Protein AF-A0A9X2FLL4-F1 (afdb_monomer_lite)

Organism: NCBI:txid2876789

Radius of gyration: 14.98 Å; chains: 1; bounding box: 26×28×38 Å

Structure (mmCIF, N/CA/C/O backbone):
data_AF-A0A9X2FLL4-F1
#
_entry.id   AF-A0A9X2FLL4-F1
#
loop_
_atom_site.group_PDB
_atom_site.id
_atom_site.type_symbol
_atom_site.label_atom_id
_atom_site.label_alt_id
_atom_site.label_comp_id
_atom_site.label_asym_id
_atom_site.label_entity_id
_atom_site.label_seq_id
_atom_site.pdbx_PDB_ins_code
_atom_site.Cartn_x
_atom_site.Cartn_y
_atom_site.Cartn_z
_atom_site.occupancy
_atom_site.B_iso_or_equiv
_atom_site.auth_seq_id
_atom_site.auth_comp_id
_atom_site.auth_asym_id
_atom_site.auth_atom_id
_atom_site.pdbx_PDB_model_num
ATOM 1 N N . MET A 1 1 ? -5.654 -16.881 17.089 1.00 50.31 1 MET A N 1
AT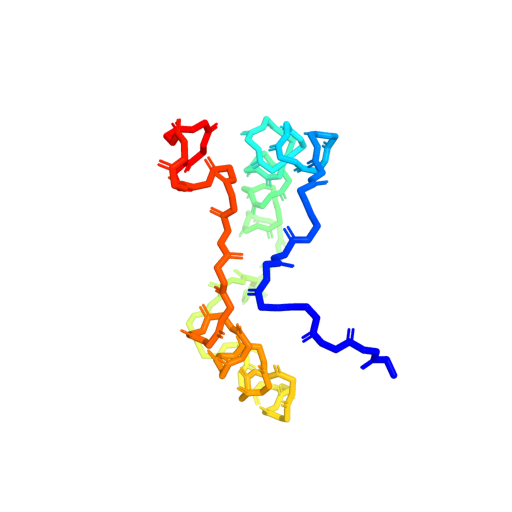OM 2 C CA . MET A 1 1 ? -4.993 -15.555 16.990 1.00 50.31 1 MET A CA 1
ATO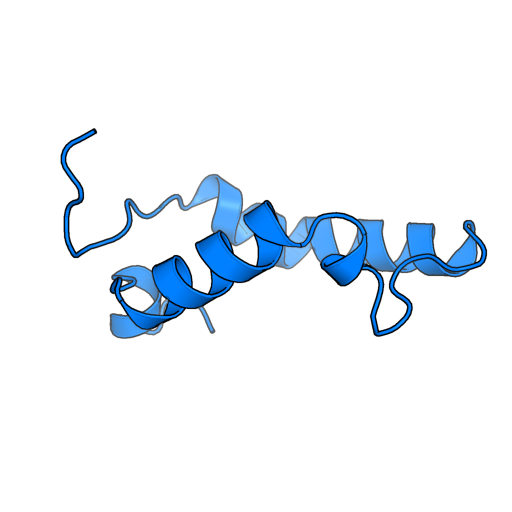M 3 C C . MET A 1 1 ? -5.998 -14.506 17.425 1.00 50.31 1 MET A C 1
ATOM 5 O O . MET A 1 1 ? -6.978 -14.322 16.711 1.00 50.31 1 MET A O 1
ATOM 9 N N . SER A 1 2 ? -5.809 -13.872 18.586 1.00 43.94 2 SER A N 1
ATOM 10 C CA . SER A 1 2 ? -6.671 -12.758 18.993 1.00 43.94 2 SER A CA 1
ATOM 11 C C . SER A 1 2 ? -6.552 -11.649 17.942 1.00 43.94 2 SER A C 1
ATOM 13 O O . SER A 1 2 ? -5.456 -11.222 17.572 1.00 43.94 2 SER A O 1
ATOM 15 N N . ARG A 1 3 ? -7.679 -11.264 17.341 1.00 61.69 3 ARG A N 1
ATOM 16 C CA . ARG A 1 3 ? -7.709 -10.209 16.326 1.00 61.69 3 ARG A CA 1
ATOM 17 C C . ARG A 1 3 ? -7.876 -8.883 17.051 1.00 61.69 3 ARG A C 1
ATOM 19 O O . ARG A 1 3 ? -9.000 -8.460 17.289 1.00 61.69 3 ARG A O 1
ATOM 26 N N . SER A 1 4 ? -6.769 -8.238 17.416 1.00 72.38 4 SER A N 1
ATOM 27 C CA . SER A 1 4 ? -6.839 -6.837 17.827 1.00 72.38 4 SER A CA 1
ATOM 28 C C . SER A 1 4 ? -7.369 -6.013 16.655 1.00 72.38 4 SER A C 1
ATOM 30 O O . SER A 1 4 ? -6.927 -6.171 15.515 1.00 72.38 4 SER A O 1
ATOM 32 N N . PHE A 1 5 ? -8.320 -5.126 16.934 1.00 83.94 5 PHE A N 1
ATOM 33 C CA . PHE A 1 5 ? -8.883 -4.200 15.947 1.00 83.94 5 PHE A CA 1
ATOM 34 C C . PHE A 1 5 ? -7.799 -3.337 15.274 1.00 83.94 5 PHE A C 1
ATOM 36 O O . PHE A 1 5 ? -7.898 -2.957 14.107 1.00 83.94 5 PHE A O 1
ATOM 43 N N . ILE A 1 6 ? -6.716 -3.093 16.011 1.00 87.94 6 ILE A N 1
ATOM 44 C CA . ILE A 1 6 ? -5.552 -2.321 15.603 1.00 87.94 6 ILE A CA 1
ATOM 45 C C . ILE A 1 6 ? -4.447 -3.241 15.072 1.00 87.94 6 ILE A C 1
ATOM 47 O O . ILE A 1 6 ? -4.049 -4.207 15.727 1.00 87.94 6 ILE A O 1
ATOM 51 N N . ARG A 1 7 ? -3.886 -2.902 13.908 1.00 88.06 7 ARG A N 1
ATOM 52 C CA . ARG A 1 7 ? -2.710 -3.578 13.342 1.00 88.06 7 ARG A CA 1
ATOM 53 C C . ARG A 1 7 ? -1.449 -3.193 14.102 1.00 88.06 7 ARG A C 1
ATOM 55 O O . ARG A 1 7 ? -1.191 -2.012 14.320 1.00 88.06 7 ARG A O 1
ATOM 62 N N . LYS A 1 8 ? -0.598 -4.181 14.389 1.00 87.06 8 LYS A N 1
ATOM 63 C CA . LYS A 1 8 ? 0.736 -3.937 14.948 1.00 87.06 8 LYS A CA 1
ATOM 64 C C . LYS A 1 8 ? 1.577 -3.106 13.964 1.00 87.06 8 LYS A C 1
ATOM 66 O O . LYS A 1 8 ? 1.878 -3.599 12.870 1.00 87.06 8 LYS A O 1
ATOM 71 N N . PRO A 1 9 ? 1.978 -1.875 14.323 1.00 88.69 9 PRO A N 1
ATOM 72 C CA . PRO A 1 9 ? 2.830 -1.071 13.466 1.00 88.69 9 PRO A CA 1
ATOM 73 C C . PRO A 1 9 ? 4.245 -1.659 13.409 1.00 88.69 9 PRO A C 1
ATOM 75 O O . PRO A 1 9 ? 4.733 -2.265 14.361 1.00 88.69 9 PRO A O 1
ATOM 78 N N . SER A 1 10 ? 4.928 -1.483 12.276 1.00 89.12 10 SER A N 1
ATOM 79 C CA . SER A 1 10 ? 6.328 -1.896 12.131 1.00 89.12 10 SER A CA 1
ATOM 80 C C . SER A 1 10 ? 7.115 -0.884 11.300 1.00 89.12 10 SER A C 1
ATOM 82 O O . SER A 1 10 ? 6.973 -0.836 10.073 1.00 89.12 10 SER A O 1
ATOM 84 N N . LEU A 1 11 ? 7.971 -0.103 11.964 1.00 88.19 11 LEU A N 1
ATOM 85 C CA . LEU A 1 11 ? 8.735 0.990 11.351 1.00 88.19 11 LEU A CA 1
ATOM 86 C C . LEU A 1 11 ? 9.699 0.488 10.269 1.00 88.19 11 LEU A C 1
ATOM 88 O O . LEU A 1 11 ? 9.691 0.999 9.151 1.00 88.19 11 LEU A O 1
ATOM 92 N N . LYS A 1 12 ? 10.431 -0.601 10.542 1.00 92.25 12 LYS A N 1
ATOM 93 C CA . LYS A 1 12 ? 11.353 -1.226 9.576 1.00 92.25 12 LYS A CA 1
ATOM 94 C C . LYS A 1 12 ? 10.668 -1.571 8.248 1.00 92.25 12 LYS A C 1
ATOM 96 O O . LYS A 1 12 ? 11.210 -1.290 7.180 1.00 92.25 12 LYS A O 1
ATOM 101 N N . LYS A 1 13 ? 9.462 -2.159 8.293 1.00 91.25 13 LYS A N 1
ATOM 102 C CA . LYS A 1 13 ? 8.712 -2.499 7.069 1.00 91.25 13 LYS A CA 1
ATOM 103 C C . LYS A 1 13 ? 8.182 -1.252 6.365 1.00 91.25 13 LYS A C 1
ATOM 105 O O . LYS A 1 13 ? 8.179 -1.228 5.138 1.00 91.25 13 LYS A O 1
ATOM 110 N N . SER A 1 14 ? 7.774 -0.231 7.121 1.00 88.81 14 SER A N 1
ATOM 111 C CA . SER A 1 14 ? 7.316 1.047 6.564 1.00 88.81 14 SER A CA 1
ATOM 112 C C . SER A 1 14 ? 8.427 1.732 5.758 1.00 88.81 14 SER A C 1
ATOM 114 O O . SER A 1 14 ? 8.251 2.026 4.575 1.00 88.81 14 SER A O 1
ATOM 116 N N . LEU A 1 15 ? 9.620 1.868 6.347 1.00 91.62 15 LEU A N 1
ATOM 117 C CA . LEU A 1 15 ? 10.786 2.456 5.680 1.00 91.62 15 LEU A CA 1
ATOM 118 C C . LEU A 1 15 ? 11.201 1.643 4.445 1.00 91.62 15 LEU A C 1
ATOM 120 O O . LEU A 1 15 ? 11.401 2.198 3.364 1.00 91.62 15 LEU A O 1
ATOM 124 N N . ALA A 1 16 ? 11.243 0.312 4.552 1.00 94.19 16 ALA A N 1
ATOM 125 C CA . ALA A 1 16 ? 11.554 -0.546 3.410 1.00 94.19 16 ALA A CA 1
ATOM 126 C C . ALA A 1 16 ? 10.528 -0.416 2.266 1.00 94.19 16 ALA A C 1
ATOM 128 O O . ALA A 1 16 ? 10.907 -0.470 1.093 1.00 94.19 16 ALA A O 1
ATOM 129 N N . ALA A 1 17 ? 9.242 -0.229 2.585 1.00 92.75 17 ALA A N 1
ATOM 130 C CA . ALA A 1 17 ? 8.190 -0.014 1.596 1.00 92.75 17 ALA A CA 1
ATOM 131 C C . ALA A 1 17 ? 8.318 1.341 0.881 1.00 92.75 17 ALA A C 1
ATOM 133 O O . ALA A 1 17 ? 7.976 1.418 -0.300 1.00 92.75 17 ALA A O 1
ATOM 134 N N . LYS A 1 18 ? 8.842 2.366 1.567 1.00 91.19 18 LYS A N 1
ATOM 135 C CA . LYS A 1 18 ? 9.064 3.710 1.015 1.00 91.19 18 LYS A CA 1
ATOM 136 C C . LYS A 1 18 ? 10.301 3.777 0.118 1.00 91.19 18 LYS A C 1
ATOM 138 O O . LYS A 1 18 ? 10.199 4.256 -1.004 1.00 91.19 18 LYS A O 1
ATOM 143 N N . TYR A 1 19 ? 11.441 3.257 0.577 1.00 92.94 19 TYR A N 1
ATOM 144 C CA . TYR A 1 19 ? 12.722 3.441 -0.121 1.00 92.94 19 TYR A CA 1
ATOM 145 C C . TYR A 1 19 ? 13.104 2.255 -1.019 1.00 92.94 19 TYR A C 1
ATOM 147 O O . TYR A 1 19 ? 13.442 2.427 -2.187 1.00 92.94 19 TYR A O 1
ATOM 155 N N . LYS A 1 20 ? 13.011 1.017 -0.514 1.00 96.00 20 LYS A N 1
ATOM 156 C CA . LYS A 1 20 ? 13.565 -0.172 -1.195 1.00 96.00 20 LYS A CA 1
ATOM 157 C C . LYS A 1 20 ? 12.580 -0.832 -2.160 1.00 96.00 20 LYS A C 1
ATOM 159 O O . LYS A 1 20 ? 12.958 -1.296 -3.237 1.00 96.00 20 LYS A O 1
ATOM 164 N N . ALA A 1 21 ? 11.312 -0.932 -1.769 1.00 95.50 21 ALA A N 1
ATOM 165 C CA . ALA A 1 21 ? 10.303 -1.655 -2.540 1.00 95.50 21 ALA A CA 1
ATOM 166 C C . ALA A 1 21 ? 10.002 -1.047 -3.927 1.00 95.50 21 ALA A C 1
ATOM 168 O O . ALA A 1 21 ? 9.854 -1.834 -4.867 1.00 95.50 21 ALA A O 1
ATOM 169 N N . PRO A 1 22 ? 9.919 0.289 -4.111 1.00 95.25 22 PRO A N 1
ATOM 170 C CA . PRO A 1 22 ? 9.638 0.878 -5.420 1.00 95.25 22 PRO A CA 1
ATOM 171 C C . PRO A 1 22 ? 10.731 0.558 -6.438 1.00 95.25 22 PRO A C 1
ATOM 173 O O . PRO A 1 22 ? 10.415 0.110 -7.539 1.00 95.25 22 PRO A O 1
ATOM 176 N N . TYR A 1 23 ? 12.000 0.685 -6.039 1.00 96.31 23 TYR A N 1
ATOM 177 C CA . TYR A 1 23 ? 13.149 0.358 -6.882 1.00 96.31 23 TYR A CA 1
ATOM 178 C C . TYR A 1 23 ? 13.108 -1.104 -7.349 1.00 96.31 23 TYR A C 1
ATOM 180 O O . TYR A 1 23 ? 13.098 -1.385 -8.546 1.00 96.31 23 TYR A O 1
ATOM 188 N N . LYS A 1 24 ? 12.919 -2.046 -6.413 1.00 96.31 24 LYS A N 1
ATOM 189 C CA . LYS A 1 24 ? 12.782 -3.474 -6.747 1.00 96.31 24 LYS A CA 1
ATOM 190 C C . LYS A 1 24 ? 11.604 -3.767 -7.679 1.00 96.31 24 LYS A C 1
ATOM 192 O O . LYS A 1 24 ? 11.710 -4.628 -8.545 1.00 96.31 24 LYS A O 1
ATOM 197 N N . ARG A 1 25 ? 10.465 -3.088 -7.501 1.00 96.06 25 ARG A N 1
ATOM 198 C CA . ARG A 1 25 ? 9.290 -3.269 -8.371 1.00 96.06 25 ARG A CA 1
ATOM 199 C C . ARG A 1 25 ? 9.537 -2.731 -9.777 1.00 96.06 25 ARG A C 1
ATOM 201 O O . ARG A 1 25 ? 9.061 -3.359 -10.714 1.00 96.06 25 ARG A O 1
ATOM 208 N N . ARG A 1 26 ? 10.254 -1.611 -9.923 1.00 95.56 26 ARG A N 1
ATOM 209 C CA . ARG A 1 26 ? 10.628 -1.050 -11.232 1.00 95.56 26 ARG A CA 1
ATOM 210 C C . ARG A 1 26 ? 11.510 -2.022 -12.010 1.00 95.56 26 ARG A C 1
ATOM 212 O O . ARG A 1 26 ? 11.145 -2.378 -13.121 1.00 95.56 26 ARG A O 1
ATOM 219 N N . LEU A 1 27 ? 12.563 -2.544 -11.378 1.00 96.56 27 LEU A N 1
ATOM 220 C CA . LEU A 1 27 ? 13.430 -3.553 -11.997 1.00 96.56 27 LEU A CA 1
ATOM 221 C C . LEU A 1 27 ? 12.647 -4.796 -12.437 1.00 96.56 27 LEU A C 1
ATOM 223 O O . LEU A 1 27 ? 12.752 -5.229 -13.576 1.00 96.56 27 LEU A O 1
ATOM 227 N N . LYS A 1 28 ? 11.784 -5.334 -11.567 1.00 96.00 28 LYS A N 1
ATOM 228 C CA . LYS A 1 28 ? 10.961 -6.504 -11.913 1.00 96.00 28 LYS A CA 1
ATOM 229 C C . LYS A 1 28 ? 9.988 -6.245 -13.060 1.00 96.00 28 LYS A C 1
ATOM 231 O O . LYS A 1 28 ? 9.768 -7.142 -13.859 1.00 96.00 28 LYS A O 1
ATOM 236 N N . LYS A 1 29 ? 9.407 -5.045 -13.141 1.00 94.81 29 LYS A N 1
ATOM 237 C CA . LYS A 1 29 ? 8.537 -4.661 -14.262 1.00 94.81 29 LYS A CA 1
ATOM 238 C C . LYS A 1 29 ? 9.299 -4.564 -15.586 1.00 94.81 29 LYS A C 1
ATOM 240 O O . LYS A 1 29 ? 8.701 -4.851 -16.611 1.00 94.81 29 LYS A O 1
ATOM 245 N N . ALA A 1 30 ? 10.567 -4.151 -15.553 1.00 94.81 30 ALA A N 1
ATOM 246 C CA . ALA A 1 30 ? 11.404 -4.045 -16.746 1.00 94.81 30 ALA A CA 1
ATOM 247 C C . ALA A 1 30 ? 11.891 -5.416 -17.244 1.00 94.81 30 ALA A C 1
ATOM 249 O O . ALA A 1 30 ? 11.954 -5.637 -18.444 1.00 94.81 30 ALA A O 1
ATOM 250 N N . LEU A 1 31 ? 12.209 -6.332 -16.323 1.00 96.38 31 LEU A N 1
ATOM 251 C CA . LEU A 1 31 ? 12.820 -7.623 -16.660 1.00 96.38 31 LEU A CA 1
ATOM 252 C C . LEU A 1 31 ? 11.812 -8.762 -16.868 1.00 96.38 31 LEU A C 1
ATOM 254 O O . LEU A 1 31 ? 12.069 -9.659 -17.661 1.00 96.38 31 LEU A O 1
ATOM 258 N N . ILE A 1 32 ? 10.695 -8.779 -16.130 1.00 93.88 32 ILE A N 1
ATOM 259 C CA . ILE A 1 32 ? 9.779 -9.928 -16.105 1.00 93.88 32 ILE A CA 1
ATOM 260 C C . ILE A 1 32 ? 8.505 -9.589 -16.888 1.00 93.88 32 ILE A C 1
ATOM 262 O O . ILE A 1 32 ? 7.690 -8.785 -16.406 1.00 93.88 32 ILE A O 1
ATOM 266 N N . PRO A 1 33 ? 8.268 -10.227 -18.050 1.00 92.38 33 PRO A N 1
ATOM 267 C CA . PRO A 1 33 ? 7.042 -10.015 -18.802 1.00 92.38 33 PRO A CA 1
ATOM 268 C C . PRO A 1 33 ? 5.833 -10.447 -17.961 1.00 92.38 33 PRO A C 1
ATOM 270 O O . PRO A 1 33 ? 5.819 -11.497 -17.325 1.00 92.38 33 PRO A O 1
ATOM 273 N N . GLY A 1 34 ? 4.806 -9.597 -17.906 1.00 89.00 34 GLY A N 1
ATOM 274 C CA . GLY A 1 34 ? 3.586 -9.873 -17.137 1.00 89.00 34 GLY A CA 1
ATOM 275 C C . GLY A 1 34 ? 3.627 -9.499 -15.648 1.00 89.00 34 GLY A C 1
ATOM 276 O O . GLY A 1 34 ? 2.577 -9.518 -14.996 1.00 89.00 34 GLY A O 1
ATOM 277 N N . TYR A 1 35 ? 4.773 -9.083 -15.096 1.00 92.00 35 TYR A N 1
ATOM 278 C CA . TYR A 1 35 ? 4.857 -8.684 -13.688 1.00 92.00 35 TYR A CA 1
ATOM 279 C C . TYR A 1 35 ? 4.042 -7.414 -13.393 1.00 92.00 35 TYR A C 1
ATOM 281 O O . TYR A 1 35 ? 4.217 -6.361 -14.006 1.00 92.00 35 TYR A O 1
ATOM 289 N N . GLY A 1 36 ? 3.159 -7.486 -12.394 1.00 90.12 36 GLY A N 1
ATOM 290 C CA . GLY A 1 36 ? 2.345 -6.346 -11.965 1.00 90.12 36 GLY A CA 1
ATOM 291 C C . GLY A 1 36 ? 1.183 -5.991 -12.899 1.00 90.12 36 GLY A C 1
ATOM 292 O O . GLY A 1 36 ? 0.619 -4.905 -12.747 1.00 90.12 36 GLY A O 1
ATOM 293 N N . LYS A 1 37 ? 0.802 -6.879 -13.831 1.00 92.19 37 LYS A N 1
ATOM 294 C CA . LYS A 1 37 ? -0.427 -6.731 -14.624 1.00 92.19 37 LYS A CA 1
ATOM 295 C C . LYS A 1 37 ? -1.669 -6.736 -13.723 1.00 92.19 37 LYS A C 1
ATOM 297 O O . LYS A 1 37 ? -1.720 -7.435 -12.702 1.00 92.19 37 LYS A O 1
ATOM 302 N N . LYS A 1 38 ? -2.680 -5.945 -14.099 1.00 89.00 38 LYS A N 1
ATOM 303 C CA . LYS A 1 38 ? -3.986 -5.915 -13.419 1.00 89.00 38 LYS A CA 1
ATOM 304 C C . LYS A 1 38 ? -4.597 -7.326 -13.447 1.00 89.00 38 LYS A C 1
ATOM 306 O O . LYS A 1 38 ? -4.413 -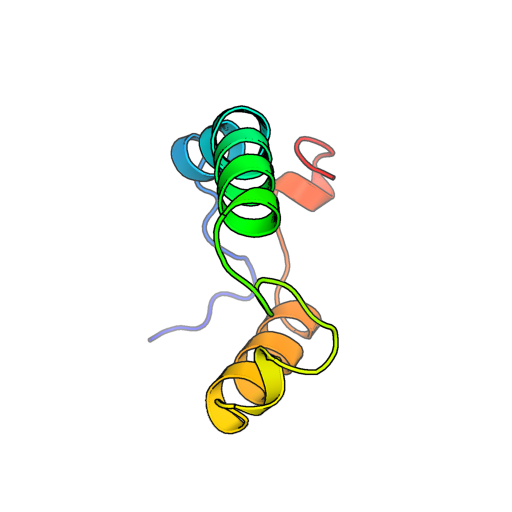8.055 -14.410 1.00 89.00 38 LYS A O 1
ATOM 311 N N . GLY A 1 39 ? -5.265 -7.733 -12.368 1.00 89.69 39 GLY A N 1
ATOM 312 C CA . GLY A 1 39 ? -5.897 -9.058 -12.262 1.00 89.69 39 GLY A CA 1
ATOM 313 C C . GLY A 1 39 ? -5.024 -10.179 -11.681 1.00 89.69 39 GLY A C 1
ATOM 314 O O . GLY A 1 39 ? -5.568 -11.128 -11.134 1.00 89.69 39 GLY A O 1
ATOM 315 N N . THR A 1 40 ? -3.694 -10.035 -11.645 1.00 90.75 40 THR A N 1
ATOM 316 C CA . THR A 1 40 ? -2.763 -11.062 -11.106 1.00 90.75 40 THR A CA 1
ATOM 317 C C . THR A 1 40 ? 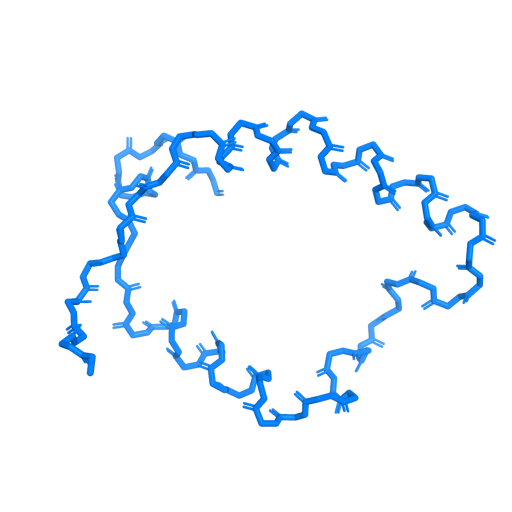-3.042 -11.498 -9.660 1.00 90.75 40 THR A C 1
ATOM 319 O O . THR A 1 40 ? -2.710 -12.612 -9.268 1.00 90.75 40 THR A O 1
ATOM 322 N N . GLY A 1 41 ? -3.696 -10.658 -8.852 1.00 87.81 41 GLY A N 1
ATOM 323 C CA . GLY A 1 41 ? -4.106 -11.015 -7.489 1.00 87.81 41 GLY A CA 1
ATOM 324 C C . GLY A 1 41 ? -5.189 -12.100 -7.411 1.00 87.81 41 GLY A C 1
ATOM 325 O O . GLY A 1 41 ? -5.331 -12.716 -6.356 1.00 87.81 41 GL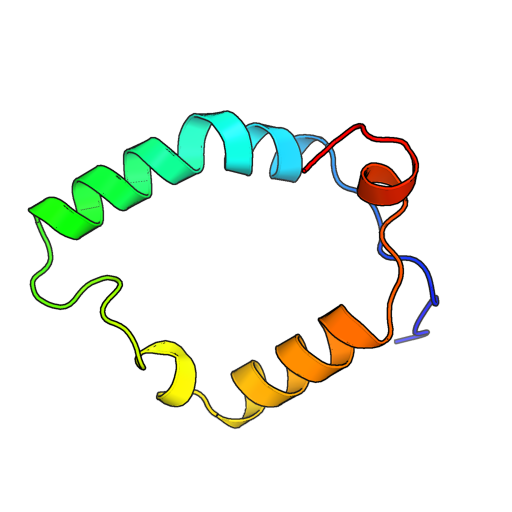Y A O 1
ATOM 326 N N . TRP A 1 42 ? -5.926 -12.342 -8.499 1.00 91.94 42 TRP A N 1
ATOM 327 C CA . TRP A 1 42 ? -6.950 -13.388 -8.586 1.00 91.94 42 TRP A CA 1
ATOM 328 C C . TRP A 1 42 ? -6.376 -14.790 -8.778 1.00 91.94 42 TRP A C 1
ATOM 330 O O . TRP A 1 42 ? -7.091 -15.750 -8.528 1.00 91.94 42 TRP A O 1
ATOM 340 N N . LEU A 1 43 ? -5.079 -14.917 -9.086 1.00 91.62 43 LEU A N 1
ATOM 341 C CA . LEU A 1 43 ? -4.378 -16.207 -9.082 1.00 91.62 43 LEU A CA 1
ATOM 342 C C . LEU A 1 43 ? -4.464 -16.904 -7.705 1.00 91.62 43 LEU A C 1
ATOM 344 O O . LEU A 1 43 ? -4.391 -18.123 -7.606 1.00 91.62 43 LEU A O 1
ATOM 348 N N . HIS A 1 44 ? -4.648 -16.129 -6.627 1.00 93.88 44 HIS A N 1
ATOM 349 C CA . HIS A 1 44 ? -4.840 -16.635 -5.266 1.00 93.88 44 HIS A CA 1
ATOM 350 C C . HIS A 1 44 ? -6.090 -16.015 -4.611 1.00 93.88 44 HIS A C 1
ATOM 352 O O . HIS A 1 44 ? -5.974 -15.139 -3.738 1.00 93.88 44 HIS A O 1
ATOM 358 N N . PRO A 1 45 ? -7.298 -16.469 -4.992 1.00 93.81 45 PRO A N 1
ATOM 359 C CA . PRO A 1 45 ? -8.554 -15.781 -4.687 1.00 93.81 45 PRO A CA 1
ATOM 360 C C . PRO A 1 45 ? -8.854 -15.735 -3.184 1.00 93.81 45 PRO A C 1
ATOM 362 O O . PRO A 1 45 ? -9.157 -14.670 -2.645 1.00 93.81 45 PRO A O 1
ATOM 365 N N . ARG A 1 46 ? -8.650 -16.846 -2.460 1.00 95.12 46 ARG A N 1
ATOM 366 C CA . ARG A 1 46 ? -8.846 -16.923 -0.998 1.00 95.12 46 ARG A CA 1
ATOM 367 C C . ARG A 1 46 ? -8.024 -15.874 -0.246 1.00 95.12 46 ARG A C 1
ATOM 369 O O . ARG A 1 46 ? -8.537 -15.168 0.620 1.00 95.12 46 ARG A O 1
ATOM 376 N N . LYS A 1 47 ? -6.743 -15.736 -0.604 1.00 93.56 47 LYS A N 1
ATOM 377 C CA . LYS A 1 47 ? -5.825 -14.771 0.020 1.00 93.56 47 LYS A CA 1
ATOM 378 C C . LYS A 1 47 ? -6.210 -13.335 -0.327 1.00 93.56 47 LYS A C 1
ATOM 380 O O . LYS A 1 47 ? -6.120 -12.453 0.527 1.00 93.56 47 LYS A O 1
ATOM 385 N N . LYS A 1 48 ? -6.643 -13.091 -1.566 1.00 94.31 48 LYS A N 1
ATOM 386 C CA . LYS A 1 48 ? -7.098 -11.771 -2.008 1.00 94.31 48 LYS A CA 1
ATOM 387 C C . LYS A 1 48 ? -8.349 -11.330 -1.249 1.00 94.31 48 LYS A C 1
ATOM 389 O O . LYS A 1 48 ? -8.355 -10.211 -0.734 1.00 94.31 48 LYS A O 1
ATOM 394 N N . LEU A 1 49 ? -9.352 -12.200 -1.129 1.00 95.50 49 LEU A N 1
ATOM 395 C CA . LEU A 1 49 ? -10.578 -11.935 -0.371 1.00 95.50 49 LEU A CA 1
ATOM 396 C C . LEU A 1 49 ? -10.270 -11.672 1.104 1.00 95.50 49 LEU A C 1
ATOM 398 O O . LEU A 1 49 ? -10.622 -10.609 1.615 1.00 95.50 49 LEU A O 1
ATOM 402 N N . TYR A 1 50 ? -9.506 -12.564 1.744 1.00 93.38 50 TYR A N 1
ATOM 403 C CA . TYR A 1 50 ? -9.082 -12.397 3.135 1.00 93.38 50 TYR A CA 1
ATOM 404 C C . TYR A 1 50 ? -8.393 -11.050 3.373 1.00 93.38 50 TYR A C 1
ATOM 406 O O . TYR A 1 50 ? -8.787 -10.297 4.257 1.00 93.38 50 TYR A O 1
ATOM 414 N N . ASN A 1 51 ? -7.396 -10.706 2.551 1.00 93.31 51 ASN A N 1
ATOM 415 C CA . ASN A 1 51 ? -6.671 -9.442 2.681 1.00 93.31 51 ASN A CA 1
ATOM 416 C C . ASN A 1 51 ? -7.570 -8.226 2.434 1.00 93.31 51 ASN A C 1
ATOM 418 O O . ASN A 1 51 ? -7.316 -7.161 2.990 1.00 93.31 51 ASN A O 1
ATOM 422 N N . THR A 1 52 ? -8.588 -8.354 1.583 1.00 93.00 52 THR A N 1
ATOM 423 C CA . THR A 1 52 ? -9.527 -7.264 1.296 1.00 93.00 52 THR A CA 1
ATOM 424 C C . THR A 1 52 ? -10.407 -6.997 2.510 1.00 93.00 52 THR A C 1
ATOM 426 O O . THR A 1 52 ? -10.479 -5.854 2.953 1.00 93.00 52 THR A O 1
ATOM 429 N N . VAL A 1 53 ? -10.998 -8.045 3.092 1.00 93.88 53 VAL A N 1
ATOM 430 C CA . VAL A 1 53 ? -11.793 -7.942 4.324 1.00 93.88 53 VAL A CA 1
ATOM 431 C C . VAL A 1 53 ? -10.920 -7.446 5.474 1.00 93.88 53 VAL A C 1
ATOM 433 O O . VAL A 1 53 ? -11.228 -6.419 6.065 1.00 93.88 53 VAL A O 1
ATOM 436 N N . TYR A 1 54 ? -9.762 -8.075 5.700 1.00 90.12 54 TYR A N 1
ATOM 437 C CA . TYR A 1 54 ? -8.816 -7.680 6.745 1.00 90.12 54 TYR A CA 1
ATOM 438 C C . TYR A 1 54 ? -8.423 -6.201 6.651 1.00 90.12 54 TYR A C 1
ATOM 440 O O . TYR A 1 54 ? -8.377 -5.513 7.666 1.00 90.12 54 TYR A O 1
ATOM 448 N N . ASN A 1 55 ? -8.166 -5.683 5.443 1.00 89.44 55 ASN A N 1
ATOM 449 C CA . ASN A 1 55 ? -7.791 -4.282 5.269 1.00 89.44 55 ASN A CA 1
ATOM 450 C C . ASN A 1 55 ? -8.948 -3.293 5.476 1.00 89.44 55 ASN A C 1
ATOM 452 O O . ASN A 1 55 ? -8.667 -2.134 5.779 1.00 89.44 55 ASN A O 1
ATOM 456 N N . LYS A 1 56 ? -10.201 -3.728 5.294 1.00 90.19 56 LYS A N 1
ATOM 457 C CA . LYS A 1 56 ? -11.406 -2.918 5.529 1.00 90.19 56 LYS A CA 1
ATOM 458 C C . LYS A 1 56 ? -11.799 -2.889 7.006 1.00 90.19 56 LYS A C 1
ATOM 460 O O . LYS A 1 56 ? -12.241 -1.857 7.486 1.00 90.19 56 LYS A O 1
ATOM 465 N N . THR A 1 57 ? -11.625 -4.001 7.718 1.00 91.06 57 THR A N 1
ATOM 466 C CA . THR A 1 57 ? -12.138 -4.176 9.087 1.00 91.06 57 THR A CA 1
ATOM 467 C C . THR A 1 57 ? -11.111 -3.904 10.188 1.00 91.06 57 THR A C 1
ATOM 469 O O . THR A 1 57 ? -11.424 -4.099 11.356 1.00 91.06 57 THR A O 1
ATOM 472 N N . SER A 1 58 ? -9.874 -3.519 9.855 1.00 89.06 58 SER A N 1
ATOM 473 C CA . SER A 1 58 ? -8.825 -3.247 10.851 1.00 89.06 58 SER A CA 1
ATOM 474 C C . SER A 1 58 ? -8.215 -1.863 10.682 1.00 89.06 58 SER A C 1
ATOM 476 O O . SER A 1 58 ? -7.973 -1.415 9.555 1.00 89.06 58 SER A O 1
ATOM 478 N N . LEU A 1 59 ? -7.906 -1.221 11.808 1.00 87.06 59 LEU A N 1
ATOM 479 C CA . LEU A 1 59 ? -7.317 0.111 11.854 1.00 87.06 59 LEU A CA 1
ATOM 480 C C . LEU A 1 59 ? -5.798 0.077 11.874 1.00 87.06 59 LEU A C 1
ATOM 482 O O . LEU A 1 59 ? -5.154 -0.860 12.348 1.00 87.06 59 LEU A O 1
ATOM 486 N N . ASP A 1 60 ? -5.226 1.150 11.353 1.00 85.25 60 ASP A N 1
ATOM 487 C CA . ASP A 1 60 ? -3.796 1.303 11.199 1.00 85.25 60 ASP A CA 1
ATOM 488 C C . ASP A 1 60 ? -3.323 2.572 11.903 1.00 85.25 60 ASP A C 1
ATOM 490 O O . ASP A 1 60 ? -3.478 3.675 11.383 1.00 85.25 60 ASP A O 1
ATOM 494 N N . LEU A 1 61 ? -2.745 2.404 13.095 1.00 84.44 61 LEU A N 1
ATOM 495 C CA . LEU A 1 61 ? -2.276 3.499 13.953 1.00 84.44 61 LEU A CA 1
ATOM 496 C C . LEU A 1 61 ? -1.361 4.487 13.221 1.00 84.44 61 LEU A C 1
ATOM 498 O O . LEU A 1 61 ? -1.530 5.694 13.341 1.00 84.44 61 LEU A O 1
ATOM 502 N N . LEU A 1 62 ? -0.414 3.988 12.418 1.00 83.38 62 LEU A N 1
ATOM 503 C CA . LEU A 1 62 ? 0.527 4.854 11.696 1.00 83.38 62 LEU A CA 1
ATOM 504 C C . LEU A 1 62 ? -0.151 5.653 10.581 1.00 83.38 62 LEU A C 1
ATOM 506 O O . LEU A 1 62 ? 0.355 6.702 10.196 1.00 83.38 62 LEU A O 1
ATOM 510 N N . LYS A 1 63 ? -1.265 5.145 10.045 1.00 83.19 63 LYS A N 1
ATOM 511 C CA . LYS A 1 63 ? -2.068 5.865 9.056 1.00 83.19 63 LYS A CA 1
ATOM 512 C C . LYS A 1 63 ? -2.925 6.936 9.731 1.00 83.19 63 LYS A C 1
ATOM 514 O O . LYS A 1 63 ? -2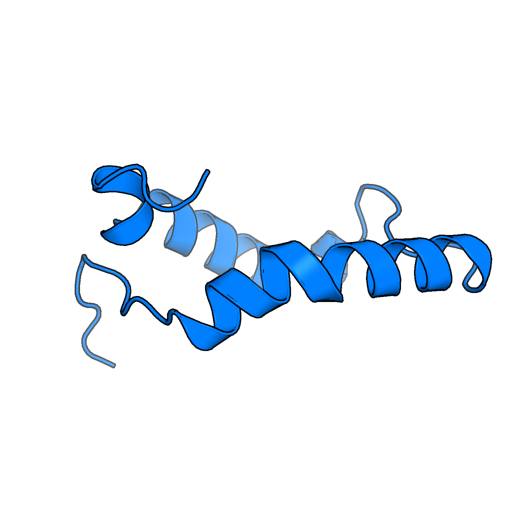.998 8.043 9.215 1.00 83.19 63 LYS A O 1
ATOM 519 N N . LEU A 1 64 ? -3.519 6.620 10.885 1.00 83.75 64 LEU A N 1
ATOM 520 C CA . LEU A 1 64 ? -4.296 7.573 11.687 1.00 83.75 64 LEU A CA 1
ATOM 521 C C . LEU A 1 64 ? -3.439 8.751 12.169 1.00 83.75 64 LEU A C 1
ATOM 523 O O . LEU A 1 64 ? -3.892 9.884 12.133 1.00 83.75 64 LEU A O 1
ATOM 527 N N . LEU A 1 65 ? -2.181 8.492 12.536 1.00 84.00 65 LEU A N 1
ATOM 528 C CA . LEU A 1 65 ? -1.227 9.516 12.976 1.00 84.00 65 LEU A CA 1
ATOM 529 C C . LEU A 1 65 ? -0.545 10.270 11.810 1.00 84.00 65 LEU A C 1
ATOM 531 O O . LEU A 1 65 ? 0.381 11.041 12.028 1.00 84.00 65 LEU A O 1
ATOM 535 N N . GLY A 1 66 ? -0.926 10.012 10.552 1.00 80.50 66 GLY A N 1
ATOM 536 C CA . GLY A 1 66 ? -0.343 10.676 9.374 1.00 80.50 66 GLY A CA 1
ATOM 537 C C . GLY A 1 66 ? 1.101 10.272 9.035 1.00 80.50 66 GLY A C 1
ATOM 538 O O . GLY A 1 66 ? 1.683 10.770 8.073 1.00 80.50 66 GLY A O 1
ATOM 539 N N . LEU A 1 67 ? 1.682 9.321 9.771 1.00 79.06 67 LEU A N 1
ATOM 540 C CA . LEU A 1 67 ? 3.072 8.879 9.616 1.00 79.06 67 LEU A CA 1
ATOM 541 C C . LEU A 1 67 ? 3.301 7.982 8.392 1.00 79.06 67 LEU A C 1
ATOM 543 O O . LEU A 1 67 ? 4.447 7.745 7.998 1.00 79.06 67 LEU A O 1
ATOM 547 N N . ARG A 1 68 ? 2.236 7.468 7.765 1.00 72.38 68 ARG A N 1
ATOM 548 C CA . ARG A 1 68 ? 2.318 6.884 6.421 1.00 72.38 68 ARG A CA 1
ATOM 549 C C . ARG A 1 68 ? 1.026 7.065 5.621 1.00 72.38 68 ARG A C 1
ATOM 551 O O . ARG A 1 68 ? -0.061 6.929 6.175 1.00 72.38 68 ARG A O 1
ATOM 558 N N . LYS A 1 69 ? 1.177 7.322 4.317 1.00 61.53 69 LYS A N 1
ATOM 559 C CA . LYS A 1 69 ? 0.084 7.410 3.331 1.00 61.53 69 LYS A CA 1
ATOM 560 C C . LYS A 1 69 ? -0.418 6.022 2.918 1.00 61.53 69 LYS A C 1
ATOM 562 O O . LYS A 1 69 ? 0.426 5.100 2.798 1.00 61.53 69 LYS A O 1
#

Sequence (69 aa):
MSRSFIRKPSLKKSLAAKYKAPYKRRLKKALIPGYGKKGTGWLHPRKKLYNTVYNKTSLDLLKLLGLRK

Foldseek 3Di:
DPDDLEDDDDPVVQVCVVPPVVVVLVVCPVPPPPRPDPPPLVVPVVVSVVVVVSVVRHDYPCVVVVVHD

pLDDT: mean 88.27, std 9.99, range [43.94, 96.56]

Secondary structure (DSSP, 8-state):
----SB----HHHHHHHHHHHHHHHHHHHHHSTTTT-TTGGGGSHHHHHHHHHHHHHSB-HHHHTTS--